Protein AF-A0A1E7RSS7-F1 (afdb_monomer_lite)

Secondary structure (DSSP, 8-state):
--------S--SHHHHHHHHHHHHHHHHTT--HHHHHHHHHHTTT-HHHHHHHHHHHHHHHHHH------

Radius of gyration: 15.29 Å; chains: 1; bounding box: 44×49×20 Å

Structure (mmCIF, N/CA/C/O backbone):
data_AF-A0A1E7RSS7-F1
#
_entry.id   AF-A0A1E7RSS7-F1
#
loop_
_atom_site.group_PDB
_atom_site.id
_atom_site.type_symbol
_atom_site.label_atom_id
_atom_site.label_alt_id
_atom_site.label_comp_id
_atom_site.label_asym_id
_atom_site.label_entity_id
_atom_site.label_seq_id
_atom_site.pdbx_PDB_ins_code
_atom_site.Cartn_x
_atom_site.Cartn_y
_atom_site.Cartn_z
_atom_site.occupancy
_atom_site.B_iso_or_equiv
_atom_site.auth_seq_id
_atom_site.auth_comp_id
_atom_site.auth_asym_id
_atom_site.auth_atom_id
_atom_site.pdbx_PDB_model_num
ATOM 1 N N . MET A 1 1 ? 18.396 -29.151 -5.759 1.00 38.38 1 MET A N 1
ATOM 2 C CA . MET A 1 1 ? 17.588 -28.360 -4.808 1.00 38.38 1 MET A CA 1
ATOM 3 C C . MET A 1 1 ? 17.653 -26.909 -5.242 1.00 38.38 1 MET A C 1
ATOM 5 O O . MET A 1 1 ? 18.676 -26.267 -5.049 1.00 38.38 1 MET A O 1
ATOM 9 N N . SER A 1 2 ? 16.623 -26.433 -5.937 1.00 43.69 2 SER A N 1
ATOM 10 C CA . SER A 1 2 ? 16.565 -25.061 -6.441 1.00 43.69 2 SER A CA 1
ATOM 11 C C . SER A 1 2 ? 16.390 -24.125 -5.252 1.00 43.69 2 SER A C 1
ATOM 13 O O . SER A 1 2 ? 15.347 -24.156 -4.601 1.00 43.69 2 SER A O 1
ATOM 15 N N . ALA A 1 3 ? 17.420 -23.343 -4.931 1.00 49.62 3 ALA A N 1
ATOM 16 C CA . ALA A 1 3 ? 17.326 -22.296 -3.928 1.00 49.62 3 ALA A CA 1
ATOM 17 C C . ALA A 1 3 ? 16.233 -21.314 -4.373 1.00 49.62 3 ALA A C 1
ATOM 19 O O . ALA A 1 3 ? 16.439 -20.509 -5.281 1.00 49.62 3 ALA A O 1
ATOM 20 N N . GLN A 1 4 ? 15.046 -21.415 -3.772 1.00 49.69 4 GLN A N 1
ATOM 21 C CA . GLN A 1 4 ? 14.038 -20.366 -3.837 1.00 49.69 4 GLN A CA 1
ATOM 22 C C . GLN A 1 4 ? 14.616 -19.202 -3.044 1.00 49.69 4 GLN A C 1
ATOM 24 O O . GLN A 1 4 ? 14.444 -19.101 -1.833 1.00 49.69 4 GLN A O 1
ATOM 29 N N . ILE A 1 5 ? 15.404 -18.373 -3.728 1.00 55.09 5 ILE A N 1
ATOM 30 C CA . ILE A 1 5 ? 15.805 -17.067 -3.231 1.00 55.09 5 ILE A CA 1
ATOM 31 C C . ILE A 1 5 ? 14.486 -16.375 -2.901 1.00 55.09 5 ILE A C 1
ATOM 33 O O . ILE A 1 5 ? 13.743 -16.007 -3.812 1.00 55.09 5 ILE A O 1
ATOM 37 N N . LEU A 1 6 ? 14.176 -16.270 -1.606 1.00 54.94 6 LEU A N 1
ATOM 38 C CA . LEU A 1 6 ? 13.143 -15.401 -1.060 1.00 54.94 6 LEU A CA 1
ATOM 39 C C . LEU A 1 6 ? 13.489 -13.998 -1.551 1.00 54.94 6 LEU A C 1
ATOM 41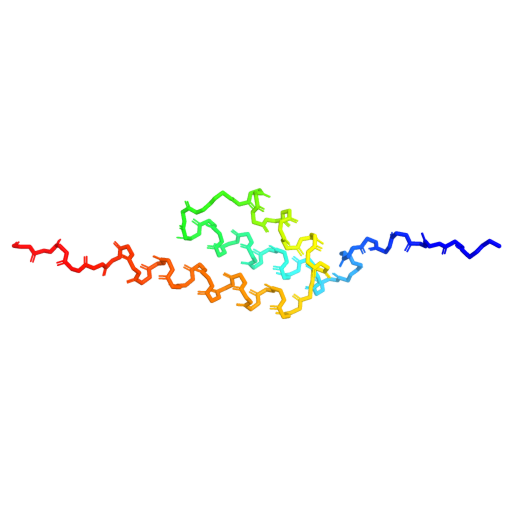 O O . LEU A 1 6 ? 14.294 -13.291 -0.948 1.00 54.94 6 LEU A O 1
ATOM 45 N N . SER A 1 7 ? 12.995 -13.657 -2.741 1.00 54.41 7 SER A N 1
ATOM 46 C CA . SER A 1 7 ? 13.291 -12.398 -3.397 1.00 54.41 7 SER A CA 1
ATOM 47 C C . SER A 1 7 ? 12.646 -11.337 -2.530 1.00 54.41 7 SER A C 1
ATOM 49 O O . SER A 1 7 ? 11.428 -11.182 -2.540 1.00 54.41 7 SER A O 1
ATOM 51 N N . PHE A 1 8 ? 13.454 -10.672 -1.705 1.00 54.72 8 PHE A N 1
ATOM 52 C CA . PHE A 1 8 ? 12.996 -9.532 -0.930 1.00 54.72 8 PHE A CA 1
ATOM 53 C C . PHE A 1 8 ? 12.372 -8.556 -1.935 1.00 54.72 8 PHE A C 1
ATOM 55 O O . PHE A 1 8 ? 13.073 -8.130 -2.851 1.00 54.72 8 PHE A O 1
ATOM 62 N N . PRO A 1 9 ? 11.078 -8.217 -1.834 1.00 58.72 9 PRO A N 1
ATOM 63 C CA . PRO A 1 9 ? 10.365 -7.536 -2.920 1.00 58.72 9 PRO A CA 1
ATOM 64 C C . PRO A 1 9 ? 10.809 -6.070 -3.114 1.00 58.72 9 PRO A C 1
ATOM 66 O O . PRO A 1 9 ? 10.401 -5.390 -4.057 1.00 58.72 9 PRO A O 1
ATOM 69 N N . VAL A 1 10 ? 11.707 -5.580 -2.254 1.00 59.56 10 VAL A N 1
ATOM 70 C CA . VAL A 1 10 ? 12.283 -4.234 -2.287 1.00 59.56 10 VAL A CA 1
ATOM 71 C C . VAL A 1 10 ? 13.749 -4.317 -2.708 1.00 59.56 10 VAL A C 1
ATOM 73 O O . VAL A 1 10 ? 14.650 -4.236 -1.876 1.00 59.56 10 VAL A O 1
ATOM 76 N N . ARG A 1 11 ? 13.994 -4.520 -4.004 1.00 66.25 11 ARG A N 1
ATOM 77 C CA . ARG A 1 11 ? 15.360 -4.618 -4.558 1.00 66.25 11 ARG A CA 1
ATOM 78 C C . ARG A 1 11 ? 15.850 -3.297 -5.137 1.00 66.25 11 ARG A C 1
ATOM 80 O O . ARG A 1 11 ? 17.025 -2.979 -5.011 1.00 66.25 11 ARG A O 1
ATOM 87 N N . ASP A 1 12 ? 14.929 -2.512 -5.688 1.00 70.69 12 ASP A N 1
ATOM 88 C CA . ASP A 1 12 ? 15.249 -1.329 -6.478 1.00 70.69 12 ASP A CA 1
ATOM 89 C C . ASP A 1 12 ? 14.780 -0.039 -5.802 1.00 70.69 12 ASP A C 1
ATOM 91 O O . ASP A 1 12 ? 13.835 -0.018 -5.005 1.00 70.69 12 ASP A O 1
ATOM 95 N N . GLU A 1 13 ? 15.410 1.074 -6.171 1.00 75.25 13 GLU A N 1
ATOM 96 C CA . GLU A 1 13 ? 15.041 2.415 -5.710 1.00 75.25 13 GLU A CA 1
ATOM 97 C C . GLU A 1 13 ? 13.563 2.721 -6.008 1.00 75.25 13 GLU A C 1
ATOM 99 O O . GLU A 1 13 ? 12.836 3.243 -5.163 1.00 75.25 13 GLU A O 1
ATOM 104 N N . ALA A 1 14 ? 13.067 2.249 -7.156 1.00 70.38 14 ALA A N 1
ATOM 105 C CA . ALA A 1 14 ? 11.658 2.316 -7.526 1.00 70.38 14 ALA A CA 1
ATOM 106 C C . ALA A 1 14 ? 10.732 1.618 -6.511 1.00 70.38 14 ALA A C 1
ATOM 108 O O . ALA A 1 14 ? 9.646 2.122 -6.222 1.00 70.38 14 ALA A O 1
ATOM 109 N N . SER A 1 15 ? 11.141 0.485 -5.935 1.00 71.44 15 SER A N 1
ATOM 110 C CA . SER A 1 15 ? 10.355 -0.211 -4.909 1.00 71.44 15 SER A CA 1
ATOM 111 C C . SER A 1 15 ? 10.327 0.568 -3.593 1.00 71.44 15 SER A C 1
ATOM 113 O O . SER A 1 15 ? 9.288 0.609 -2.932 1.00 71.44 15 SER A O 1
ATOM 115 N N . ARG A 1 16 ? 11.424 1.257 -3.240 1.00 80.25 16 ARG A N 1
ATOM 116 C CA . ARG A 1 16 ? 11.461 2.167 -2.080 1.00 80.25 16 ARG A CA 1
ATOM 117 C C . ARG A 1 16 ? 10.537 3.368 -2.274 1.00 80.25 16 ARG A C 1
ATOM 119 O O . ARG A 1 16 ? 9.770 3.687 -1.367 1.00 80.25 16 ARG A O 1
ATOM 126 N N . TYR A 1 17 ? 10.547 3.979 -3.460 1.00 82.62 17 TYR A N 1
ATOM 127 C CA . TYR A 1 17 ? 9.627 5.069 -3.800 1.00 82.62 17 TYR A CA 1
ATOM 128 C C . TYR A 1 17 ? 8.158 4.635 -3.715 1.00 82.62 17 TYR A C 1
ATOM 130 O O . TYR A 1 17 ? 7.327 5.355 -3.159 1.00 82.62 17 TYR A O 1
ATOM 138 N N . ARG A 1 18 ? 7.821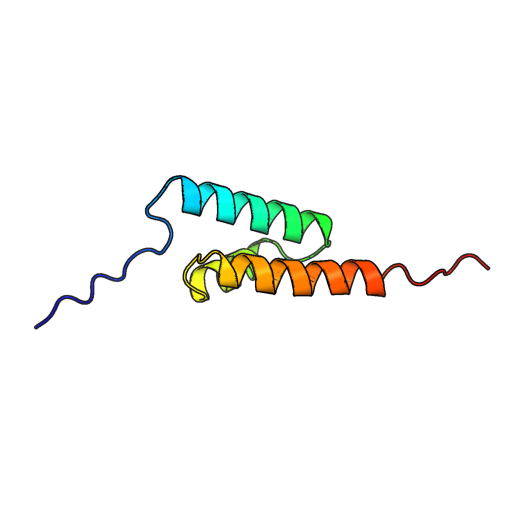 3.431 -4.200 1.00 81.31 18 ARG A N 1
ATOM 139 C CA . ARG A 1 18 ? 6.454 2.890 -4.091 1.00 81.31 18 ARG A CA 1
ATOM 140 C C . ARG A 1 18 ? 6.043 2.649 -2.641 1.00 81.31 18 ARG A C 1
ATOM 142 O O . ARG A 1 18 ? 4.937 3.026 -2.269 1.00 81.31 18 ARG A O 1
ATOM 149 N N . LEU A 1 19 ? 6.934 2.103 -1.813 1.00 82.56 19 LEU A N 1
ATOM 150 C CA . LEU A 1 19 ? 6.690 1.949 -0.375 1.00 82.56 19 LEU A CA 1
ATOM 151 C C . LEU A 1 19 ? 6.421 3.291 0.309 1.00 82.56 19 LEU A C 1
ATOM 153 O O . LEU A 1 19 ? 5.445 3.415 1.043 1.00 82.56 19 LEU A O 1
ATOM 157 N N . GLN A 1 20 ? 7.237 4.314 0.041 1.00 86.12 20 GLN A N 1
ATOM 158 C CA . GLN A 1 20 ? 7.002 5.656 0.583 1.00 86.12 20 GLN A CA 1
ATOM 159 C C . GLN A 1 20 ? 5.656 6.235 0.130 1.00 86.12 20 GLN A C 1
ATOM 161 O O . GLN A 1 20 ? 4.938 6.821 0.937 1.00 86.12 20 GLN A O 1
ATOM 166 N N . SER A 1 21 ? 5.279 6.032 -1.133 1.00 85.19 21 SER A N 1
ATOM 167 C CA . SER A 1 21 ? 3.985 6.475 -1.655 1.00 85.19 21 SER A CA 1
ATOM 168 C C . SER A 1 21 ? 2.809 5.777 -0.959 1.00 85.19 21 SER A C 1
ATOM 170 O O . SER A 1 21 ? 1.855 6.443 -0.555 1.00 85.19 21 SER A O 1
ATOM 172 N N . VAL A 1 22 ? 2.900 4.460 -0.739 1.00 84.62 22 VAL A N 1
ATOM 173 C CA . VAL A 1 22 ? 1.890 3.684 0.001 1.00 84.62 22 VAL A CA 1
ATOM 174 C C . VAL A 1 22 ? 1.789 4.151 1.456 1.00 84.62 22 VAL A C 1
ATOM 176 O O . VAL A 1 22 ? 0.681 4.332 1.960 1.00 84.62 22 VAL A O 1
ATOM 179 N N . ARG A 1 23 ? 2.922 4.432 2.112 1.00 86.38 23 ARG A N 1
ATOM 180 C CA . ARG A 1 23 ? 2.958 4.991 3.474 1.00 86.38 23 ARG A CA 1
ATOM 181 C C . ARG A 1 23 ? 2.232 6.325 3.571 1.00 86.38 23 ARG A C 1
ATOM 183 O O . ARG A 1 23 ? 1.374 6.502 4.430 1.00 86.38 23 ARG A O 1
ATOM 190 N N . GLN A 1 24 ? 2.560 7.255 2.675 1.00 85.69 24 GLN A N 1
ATOM 191 C CA . GLN A 1 24 ? 1.938 8.578 2.650 1.00 85.69 24 GLN A CA 1
ATOM 192 C C . GLN A 1 24 ? 0.437 8.494 2.374 1.00 85.69 24 GLN A C 1
ATOM 194 O O . GLN A 1 24 ? -0.341 9.213 2.992 1.00 85.69 24 GLN A O 1
ATOM 199 N N . MET A 1 25 ? 0.020 7.610 1.470 1.00 85.25 25 MET A N 1
ATOM 200 C CA . MET A 1 25 ? -1.390 7.368 1.182 1.00 85.25 25 MET A CA 1
ATOM 201 C C . MET A 1 25 ? -2.124 6.799 2.403 1.00 85.25 25 MET A C 1
ATOM 203 O O . MET A 1 25 ? -3.192 7.302 2.741 1.00 85.25 25 MET A O 1
ATOM 207 N N . ALA A 1 26 ? -1.559 5.796 3.081 1.00 84.38 26 ALA A N 1
ATOM 208 C CA . ALA A 1 26 ? -2.154 5.227 4.289 1.00 84.38 26 ALA A C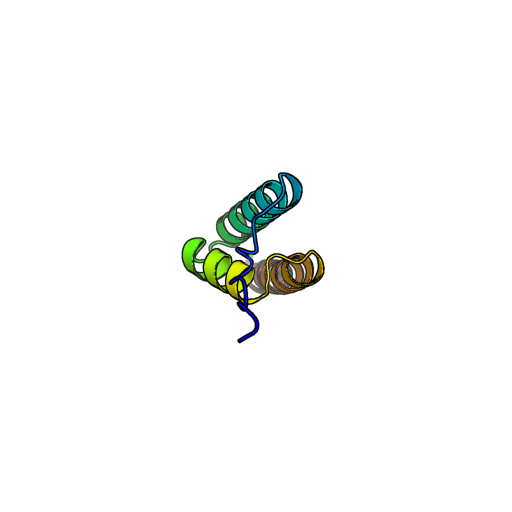A 1
ATOM 209 C C . ALA A 1 26 ? -2.279 6.276 5.405 1.00 84.38 26 ALA A C 1
ATOM 211 O O . ALA A 1 26 ? -3.347 6.405 5.997 1.00 84.38 26 ALA A O 1
ATOM 212 N N . ALA A 1 27 ? -1.233 7.084 5.614 1.00 85.00 27 ALA A N 1
ATOM 213 C CA . ALA A 1 27 ? -1.240 8.176 6.585 1.00 85.00 27 ALA A CA 1
ATOM 214 C C . ALA A 1 27 ? -2.311 9.230 6.261 1.00 85.00 27 ALA A C 1
ATOM 216 O O . ALA A 1 27 ? -3.062 9.636 7.143 1.00 85.00 27 ALA A O 1
ATOM 217 N N . ARG A 1 28 ? -2.433 9.635 4.988 1.00 81.88 28 ARG A N 1
ATOM 218 C CA . ARG A 1 28 ? -3.475 10.575 4.535 1.00 81.88 28 ARG A CA 1
ATOM 219 C C . ARG A 1 28 ? -4.878 10.012 4.711 1.00 81.88 28 ARG A C 1
ATOM 221 O O . ARG A 1 28 ? -5.777 10.757 5.062 1.00 81.88 28 ARG A O 1
ATOM 228 N N . ALA A 1 29 ? -5.062 8.715 4.489 1.00 79.19 29 ALA A N 1
ATOM 229 C CA . ALA A 1 29 ? -6.348 8.048 4.651 1.00 79.19 29 ALA A CA 1
ATOM 230 C C . ALA A 1 29 ? -6.701 7.719 6.117 1.00 79.19 29 ALA A C 1
ATOM 232 O O . ALA A 1 29 ? -7.704 7.045 6.347 1.00 79.19 29 ALA A O 1
ATOM 233 N N . GLY A 1 30 ? -5.875 8.122 7.095 1.00 81.38 30 GLY A N 1
ATOM 234 C CA . GLY A 1 30 ? -6.077 7.791 8.510 1.00 81.38 30 GLY A CA 1
ATOM 235 C C . GLY A 1 30 ? -5.994 6.289 8.807 1.00 81.38 30 GLY A C 1
ATOM 236 O O . GLY A 1 30 ? -6.563 5.812 9.786 1.00 81.38 30 GLY A O 1
ATOM 237 N N . ALA A 1 31 ? -5.336 5.520 7.938 1.00 83.44 31 ALA A N 1
ATOM 238 C CA . ALA A 1 31 ? -5.196 4.080 8.071 1.00 83.44 31 ALA A CA 1
ATOM 239 C C . ALA A 1 31 ? -3.912 3.703 8.817 1.00 83.44 31 ALA A C 1
ATOM 241 O O . ALA A 1 31 ? -2.945 4.462 8.861 1.00 83.44 31 ALA A O 1
ATOM 242 N N . ASP A 1 32 ? -3.883 2.483 9.355 1.00 86.06 32 ASP A N 1
ATOM 243 C CA . ASP A 1 32 ? -2.678 1.917 9.956 1.00 86.06 32 ASP A CA 1
ATOM 244 C C . ASP A 1 32 ? -1.607 1.691 8.879 1.00 86.06 32 ASP A C 1
ATOM 246 O O . ASP A 1 32 ? -1.666 0.747 8.088 1.00 86.06 32 ASP A O 1
ATOM 250 N N . VAL A 1 33 ? -0.623 2.587 8.860 1.00 85.44 33 VAL A N 1
ATOM 251 C CA . VAL A 1 33 ? 0.485 2.593 7.905 1.00 85.44 33 VAL A CA 1
ATOM 252 C C . VAL A 1 33 ? 1.251 1.269 7.936 1.00 85.44 33 VAL A C 1
ATOM 254 O O . VAL A 1 33 ? 1.574 0.730 6.878 1.00 85.44 33 VAL A O 1
ATOM 257 N N . HIS A 1 34 ? 1.483 0.700 9.121 1.00 85.00 34 HIS A N 1
ATOM 258 C CA . HIS A 1 34 ? 2.259 -0.527 9.267 1.00 85.00 34 HIS A CA 1
ATOM 259 C C . HIS A 1 34 ? 1.517 -1.730 8.680 1.00 85.00 34 HIS A C 1
ATOM 261 O O . HIS A 1 34 ? 2.092 -2.544 7.954 1.00 85.00 34 HIS A O 1
ATOM 267 N N . LYS A 1 35 ? 0.204 -1.797 8.909 1.00 85.12 35 LYS A N 1
ATOM 268 C CA . LYS A 1 35 ? -0.649 -2.830 8.317 1.00 85.12 35 LYS A CA 1
ATOM 269 C C . LYS A 1 35 ? -0.676 -2.751 6.788 1.00 85.12 35 LYS A C 1
ATOM 271 O O . LYS A 1 35 ? -0.597 -3.781 6.120 1.00 85.12 35 LYS A O 1
ATOM 276 N N . VAL A 1 36 ? -0.757 -1.542 6.232 1.00 84.81 36 VAL A N 1
ATOM 277 C C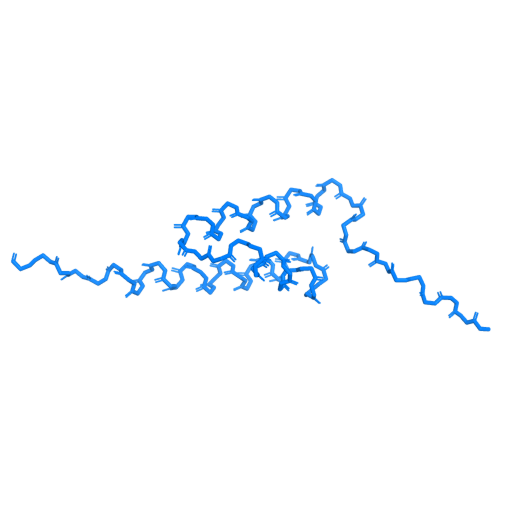A . VAL A 1 36 ? -0.782 -1.329 4.775 1.00 84.81 36 VAL A CA 1
ATOM 278 C C . VAL A 1 36 ? 0.560 -1.654 4.127 1.00 84.81 36 VAL A C 1
ATOM 280 O O . VAL A 1 36 ? 0.597 -2.225 3.038 1.00 84.81 36 VAL A O 1
ATOM 283 N N . GLU A 1 37 ? 1.668 -1.335 4.791 1.00 85.25 37 GLU A N 1
ATOM 284 C CA . GLU A 1 37 ? 2.998 -1.736 4.336 1.00 85.25 37 GLU A CA 1
ATOM 285 C C . GLU A 1 37 ? 3.145 -3.251 4.252 1.00 85.25 37 GLU A C 1
ATOM 287 O O . GLU A 1 37 ? 3.614 -3.759 3.236 1.00 85.25 37 GLU A O 1
ATOM 292 N N . LEU A 1 38 ? 2.724 -3.977 5.291 1.00 84.81 38 LEU A N 1
ATOM 293 C CA . LEU A 1 38 ? 2.778 -5.438 5.302 1.00 84.81 38 LEU A CA 1
ATOM 294 C C . LEU A 1 38 ? 1.917 -6.038 4.188 1.00 84.81 38 LEU A C 1
ATOM 296 O O . LEU A 1 38 ? 2.363 -6.957 3.505 1.00 84.81 38 LEU A O 1
ATOM 300 N N . GLU A 1 39 ? 0.727 -5.485 3.949 1.00 84.69 39 GLU A N 1
ATOM 301 C CA . GLU A 1 39 ? -0.145 -5.891 2.840 1.00 84.69 39 GLU A CA 1
ATOM 302 C C . GLU A 1 39 ? 0.519 -5.632 1.475 1.00 84.69 39 GLU A C 1
ATOM 304 O O . GLU A 1 39 ? 0.486 -6.485 0.588 1.00 84.69 39 GLU A O 1
ATOM 309 N N . PHE A 1 40 ? 1.204 -4.495 1.317 1.00 83.62 40 PHE A N 1
ATOM 310 C CA . PHE A 1 40 ? 1.941 -4.162 0.097 1.00 83.62 40 PHE A CA 1
ATOM 311 C C . PHE A 1 40 ? 3.166 -5.061 -0.136 1.00 83.62 40 PHE A C 1
ATOM 313 O O . PHE A 1 40 ? 3.453 -5.440 -1.275 1.00 83.62 40 PHE A O 1
ATOM 320 N N . ILE A 1 41 ? 3.882 -5.418 0.932 1.00 82.94 41 ILE A N 1
ATOM 321 C CA . ILE A 1 41 ? 5.026 -6.337 0.890 1.00 82.94 41 ILE A CA 1
ATOM 322 C C . ILE A 1 41 ? 4.553 -7.757 0.566 1.00 82.94 41 ILE A C 1
ATOM 324 O O . ILE A 1 41 ? 5.124 -8.396 -0.317 1.00 82.94 41 ILE A O 1
ATOM 328 N N . ALA A 1 42 ? 3.477 -8.225 1.205 1.00 82.62 42 ALA A N 1
ATOM 329 C CA . ALA A 1 42 ? 2.870 -9.527 0.930 1.00 82.62 42 ALA A CA 1
ATOM 330 C C . ALA A 1 42 ? 2.352 -9.637 -0.516 1.00 82.62 42 ALA A C 1
ATOM 332 O O . ALA A 1 42 ? 2.430 -10.701 -1.123 1.00 82.62 42 ALA A O 1
ATOM 333 N N . ALA A 1 43 ? 1.891 -8.526 -1.098 1.00 81.44 43 ALA A N 1
ATOM 334 C CA . ALA A 1 43 ? 1.480 -8.435 -2.499 1.00 81.44 43 ALA A CA 1
ATOM 335 C C . ALA A 1 43 ? 2.655 -8.290 -3.498 1.00 81.44 43 ALA A C 1
ATOM 337 O O . ALA A 1 43 ? 2.435 -8.092 -4.697 1.00 81.44 43 ALA A O 1
ATOM 338 N N . GLY A 1 44 ? 3.905 -8.367 -3.027 1.00 78.25 44 GLY A N 1
ATOM 339 C CA . GLY A 1 44 ? 5.104 -8.399 -3.867 1.00 78.25 44 GLY A CA 1
ATOM 340 C C . GLY A 1 44 ? 5.611 -7.035 -4.343 1.00 78.25 44 GLY A C 1
ATOM 341 O O . GLY A 1 44 ? 6.339 -6.977 -5.331 1.00 78.25 44 GLY A O 1
ATOM 342 N N . CYS A 1 45 ? 5.231 -5.932 -3.684 1.00 77.50 45 CYS A N 1
ATOM 343 C CA . CYS A 1 45 ? 5.681 -4.562 -3.993 1.00 77.50 45 CYS A CA 1
ATOM 344 C C . CYS A 1 45 ? 5.515 -4.131 -5.468 1.00 77.50 45 CYS A C 1
ATOM 346 O O . CYS A 1 45 ? 6.280 -3.315 -6.000 1.00 77.50 45 CYS A O 1
ATOM 348 N N . THR A 1 46 ? 4.502 -4.669 -6.147 1.00 79.75 46 THR A N 1
ATOM 349 C CA . THR A 1 46 ? 4.226 -4.371 -7.555 1.00 79.75 46 THR A CA 1
ATOM 350 C C . THR A 1 46 ? 3.441 -3.066 -7.719 1.00 79.75 46 THR A C 1
ATOM 352 O O . THR A 1 46 ? 2.742 -2.605 -6.815 1.00 79.75 46 THR A O 1
ATOM 355 N N . LYS A 1 47 ? 3.518 -2.460 -8.911 1.00 79.69 47 LYS A N 1
ATOM 356 C CA . LYS A 1 47 ? 2.705 -1.278 -9.256 1.00 79.69 47 LYS A CA 1
ATOM 357 C C . LYS A 1 47 ? 1.200 -1.586 -9.218 1.00 79.69 47 LYS A C 1
ATOM 359 O O . LYS A 1 47 ? 0.412 -0.734 -8.824 1.00 79.69 47 LYS A O 1
ATOM 364 N N . ASP A 1 48 ? 0.807 -2.808 -9.578 1.00 82.69 48 ASP A N 1
ATOM 365 C CA . ASP A 1 48 ? -0.588 -3.257 -9.509 1.00 82.69 48 ASP A CA 1
ATOM 366 C C . ASP A 1 48 ? -1.108 -3.288 -8.062 1.00 82.69 48 ASP A C 1
ATOM 368 O O . ASP A 1 48 ? -2.173 -2.743 -7.769 1.00 82.69 48 ASP A O 1
ATOM 372 N N . ALA A 1 49 ? -0.309 -3.822 -7.129 1.00 83.88 49 ALA A N 1
ATOM 373 C CA . ALA A 1 49 ? -0.633 -3.816 -5.704 1.00 83.88 49 ALA A CA 1
ATOM 374 C C . ALA A 1 49 ? -0.775 -2.389 -5.147 1.00 83.88 49 ALA A C 1
ATOM 376 O O . ALA A 1 49 ? -1.711 -2.100 -4.401 1.00 83.88 49 ALA A O 1
ATOM 377 N N . GLN A 1 50 ? 0.110 -1.475 -5.559 1.00 83.25 50 GLN A N 1
ATOM 378 C CA . GLN A 1 50 ? 0.032 -0.062 -5.181 1.00 83.25 50 GLN A CA 1
ATOM 379 C C . GLN A 1 50 ? -1.275 0.573 -5.671 1.00 83.25 50 GLN A C 1
ATOM 381 O O . GLN A 1 50 ? -1.936 1.276 -4.906 1.00 83.25 50 GLN A O 1
ATOM 386 N N . ASN A 1 51 ? -1.666 0.314 -6.922 1.00 85.25 51 ASN A N 1
ATOM 387 C CA . ASN A 1 51 ? -2.904 0.838 -7.497 1.00 85.25 51 ASN A CA 1
ATOM 388 C C . ASN A 1 51 ? -4.137 0.294 -6.769 1.00 85.25 51 ASN A C 1
ATOM 390 O O . ASN A 1 51 ? -5.026 1.068 -6.431 1.00 85.25 51 ASN A O 1
ATOM 394 N N . LYS A 1 52 ? -4.176 -1.008 -6.460 1.00 85.69 52 LYS A N 1
ATOM 395 C CA . LYS A 1 52 ? -5.278 -1.620 -5.698 1.00 85.69 52 LYS A CA 1
ATOM 396 C C . LYS A 1 52 ? -5.425 -1.017 -4.303 1.00 85.69 52 LYS A C 1
ATOM 398 O O . LYS A 1 52 ? -6.542 -0.701 -3.895 1.00 85.69 52 LYS A O 1
ATOM 403 N N . LEU A 1 53 ? -4.315 -0.820 -3.587 1.00 84.56 53 LEU A N 1
ATOM 404 C CA . LEU A 1 53 ? -4.331 -0.139 -2.291 1.00 84.56 53 LEU A CA 1
ATOM 405 C C . LEU A 1 53 ? -4.787 1.318 -2.446 1.00 84.56 53 LEU A C 1
ATOM 407 O O . LEU A 1 53 ? -5.652 1.765 -1.698 1.00 84.56 53 LEU A O 1
ATOM 411 N N . SER A 1 54 ? -4.289 2.023 -3.464 1.00 82.62 54 SER A N 1
ATOM 412 C CA . SER A 1 54 ? -4.681 3.407 -3.766 1.00 82.62 54 SER A CA 1
ATOM 413 C C . SER A 1 54 ? -6.168 3.545 -4.045 1.00 82.62 54 SER A C 1
ATOM 415 O O . SER A 1 54 ? -6.811 4.396 -3.444 1.00 82.62 54 SER A O 1
ATOM 417 N N . GLU A 1 55 ? -6.745 2.681 -4.874 1.00 83.88 55 GLU A N 1
ATOM 418 C CA . GLU A 1 55 ? -8.184 2.659 -5.143 1.00 83.88 55 GLU A CA 1
ATOM 419 C C . GLU A 1 55 ? -8.997 2.365 -3.878 1.00 83.88 55 GLU A C 1
ATOM 421 O O . GLU A 1 55 ? -9.992 3.034 -3.598 1.00 83.88 55 GLU A O 1
ATOM 426 N N . ARG A 1 56 ? -8.550 1.407 -3.060 1.00 81.31 56 ARG A N 1
ATOM 427 C CA . ARG A 1 56 ? -9.236 1.020 -1.822 1.00 81.31 56 ARG A CA 1
ATOM 428 C C . ARG A 1 56 ? -9.236 2.146 -0.785 1.00 81.31 56 ARG A C 1
ATOM 430 O O . ARG A 1 56 ? -10.273 2.409 -0.180 1.00 81.31 56 ARG A O 1
ATOM 437 N N . TYR A 1 57 ? -8.107 2.831 -0.603 1.00 75.75 57 TYR A N 1
ATOM 438 C CA . TYR A 1 57 ? -7.992 3.949 0.337 1.00 75.75 57 TYR A CA 1
ATOM 439 C C . TYR A 1 57 ? -8.600 5.246 -0.204 1.00 75.75 57 TYR A C 1
ATOM 441 O O . TYR A 1 57 ? -9.196 5.993 0.567 1.00 75.75 57 TYR A O 1
ATOM 449 N N . ARG A 1 58 ? -8.562 5.475 -1.522 1.00 71.31 58 ARG A N 1
ATOM 450 C CA . ARG A 1 58 ? -9.268 6.585 -2.177 1.00 71.31 58 ARG A CA 1
ATOM 451 C C . ARG A 1 58 ? -10.781 6.448 -2.010 1.00 71.31 58 ARG A C 1
ATOM 453 O O . ARG A 1 58 ? -11.418 7.398 -1.574 1.00 71.31 58 ARG A O 1
ATOM 460 N N . ARG A 1 59 ? -11.356 5.264 -2.264 1.00 64.81 59 ARG A N 1
ATOM 461 C CA . ARG A 1 59 ? -12.789 4.999 -2.015 1.00 64.81 59 ARG A CA 1
ATOM 462 C C . ARG A 1 59 ? -13.176 5.197 -0.555 1.00 64.81 59 ARG A C 1
ATOM 464 O O . ARG A 1 59 ? -14.280 5.649 -0.288 1.00 64.81 59 ARG A O 1
ATOM 471 N N . ARG A 1 60 ? -12.278 4.870 0.377 1.00 61.72 60 ARG A N 1
ATOM 472 C CA . ARG A 1 60 ? -12.514 5.073 1.808 1.00 61.72 60 ARG A CA 1
ATOM 473 C C . ARG A 1 60 ? -12.600 6.558 2.153 1.00 61.72 60 ARG A C 1
ATOM 475 O O . ARG A 1 60 ? -13.541 6.931 2.831 1.00 61.72 60 ARG A O 1
ATOM 482 N N . PHE A 1 61 ? -11.700 7.373 1.601 1.00 56.34 61 PHE A N 1
ATOM 483 C CA . PHE A 1 61 ? -11.710 8.831 1.752 1.00 56.34 61 PHE A CA 1
ATOM 484 C C . PHE A 1 61 ? -13.015 9.453 1.227 1.00 56.34 61 PHE A C 1
ATOM 486 O O . PHE A 1 61 ? -13.672 10.204 1.934 1.00 56.34 61 PHE A O 1
ATOM 493 N N . PHE A 1 62 ? -13.458 9.048 0.031 1.00 53.72 62 PHE A N 1
ATOM 494 C CA . PHE A 1 62 ? -14.716 9.534 -0.554 1.00 53.72 62 PHE A CA 1
ATOM 495 C C . PHE A 1 62 ? -15.984 9.049 0.166 1.00 53.72 62 PHE A C 1
ATOM 497 O O . PHE A 1 62 ? -17.030 9.667 0.007 1.00 53.72 62 PHE A O 1
ATOM 504 N N . HIS A 1 63 ? -15.922 7.959 0.938 1.00 52.72 63 HIS A N 1
ATOM 505 C CA . HIS A 1 63 ? -17.073 7.472 1.705 1.00 52.72 63 HIS A CA 1
ATOM 506 C C . HIS A 1 63 ? -17.143 8.011 3.137 1.00 52.72 63 HIS A C 1
ATOM 508 O O . HIS A 1 63 ? -18.211 7.930 3.738 1.00 52.72 63 HIS A O 1
ATOM 51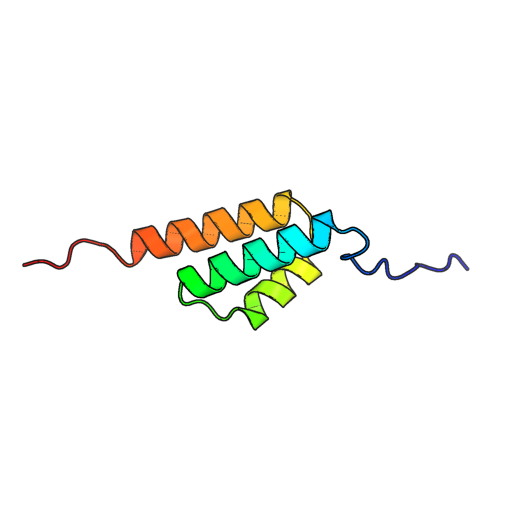4 N N . THR A 1 64 ? -16.047 8.542 3.684 1.00 48.91 64 THR A N 1
ATOM 515 C CA . THR A 1 64 ? -16.043 9.208 4.998 1.00 48.91 64 THR A CA 1
ATOM 516 C C . THR A 1 64 ? -16.352 10.704 4.935 1.00 48.91 64 THR A C 1
ATOM 518 O O . THR A 1 64 ? -16.726 11.252 5.961 1.00 48.91 64 THR A O 1
ATOM 521 N N . ASP A 1 65 ? -16.293 11.332 3.755 1.00 45.59 65 ASP A N 1
ATOM 522 C CA . ASP A 1 65 ? -16.756 12.711 3.507 1.00 45.59 65 ASP A CA 1
ATOM 523 C C . ASP A 1 65 ? -18.094 12.725 2.733 1.00 45.59 65 ASP A C 1
ATOM 525 O O . ASP A 1 65 ? -18.250 13.376 1.698 1.00 45.59 65 ASP A O 1
ATOM 529 N N . GLY A 1 66 ? -19.080 11.965 3.219 1.00 40.19 66 GLY A N 1
ATOM 530 C CA . GLY A 1 66 ? -20.482 12.259 2.909 1.00 40.19 66 GLY A CA 1
ATOM 531 C C . GLY A 1 66 ? -20.882 13.557 3.630 1.00 40.19 66 GLY A C 1
ATOM 532 O O . GLY A 1 66 ? -20.479 13.731 4.778 1.00 40.19 66 GLY A O 1
ATOM 533 N N . PRO A 1 67 ? -21.618 14.487 2.996 1.00 48.28 67 PRO A N 1
ATOM 534 C CA . PRO A 1 67 ? -21.804 15.841 3.507 1.00 48.28 67 PRO A CA 1
ATOM 535 C C . PRO A 1 67 ? -22.733 15.848 4.727 1.00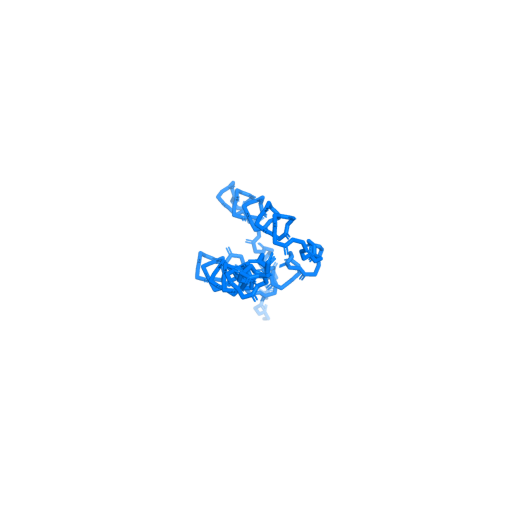 48.28 67 PRO A C 1
ATOM 537 O O . PRO A 1 67 ? -23.943 15.993 4.593 1.00 48.28 67 PRO A O 1
ATOM 540 N N . GLU A 1 68 ? -22.172 15.727 5.927 1.00 47.41 68 GLU A N 1
ATOM 541 C CA . GLU A 1 68 ? -22.802 16.238 7.145 1.00 47.41 68 GLU A CA 1
ATOM 542 C C . GLU A 1 68 ? -22.372 17.698 7.335 1.00 47.41 68 GLU A C 1
ATOM 544 O O . GLU A 1 68 ? -21.452 18.031 8.076 1.00 47.41 68 GLU A O 1
ATOM 549 N N . ALA A 1 69 ? -23.047 18.585 6.613 1.00 42.69 69 ALA A N 1
ATOM 550 C CA . ALA A 1 69 ? -23.218 19.970 7.025 1.00 42.69 69 ALA A CA 1
ATOM 551 C C . ALA A 1 69 ? -24.709 20.282 6.865 1.00 42.69 69 ALA A C 1
ATOM 553 O O . ALA A 1 69 ? -25.169 20.671 5.790 1.00 42.69 69 ALA A O 1
ATOM 554 N N . ALA A 1 70 ? -25.441 19.946 7.929 1.00 40.25 70 ALA A N 1
ATOM 555 C CA . ALA A 1 70 ? -26.802 20.386 8.211 1.00 40.25 70 ALA A CA 1
ATOM 556 C C . ALA A 1 70 ? -26.838 21.881 8.563 1.00 40.25 70 ALA A C 1
ATOM 558 O O . ALA A 1 70 ? -25.792 22.406 9.013 1.00 40.25 70 ALA A O 1
#

Sequence (70 aa):
MSAQILSFPVRDEASRYRLQSVRQMAARAGADVHKVELEFIAAGCTKDAQNKLSERYRRRFFHTDGPEAA

pLDDT: mean 71.97, std 15.28, range [38.38, 86.38]

Foldseek 3Di:
DDPPPPPQLQPDPVLVVLLVVQLVLCVVLVHDSVVSSVQCRVVSSDPVSSVVSNVVSVVSVVVVVDDPPD